Protein AF-A0A821MAJ1-F1 (afdb_monomer)

Nearest PDB structures (foldseek):
  8s24-assembly1_A  TM=6.830E-01  e=2.968E-04  Homo sapiens
  2nxh-assembly2_E  TM=6.284E-01  e=1.411E+00  Aquifex aeolicus
  6cp3-assembly1_G  TM=2.873E-01  e=1.868E-01  Saccharomyces cerevisiae S288C
  8thd-assembly1_C  TM=4.415E-01  e=6.035E+00  Saccharomyces cerevisiae

Radius of gyration: 22.02 Å; Cα contacts (8 Å, |Δi|>4): 157; chains: 1; bounding box: 49×23×62 Å

Mean predicted aligned error: 6.83 Å

Foldseek 3Di:
DLVVLVVVLVVCVVDDPVSNVVSLVVLLVVLVVVCVVQVQWDADPVLVVLNVPPPDRDSVSSSVNVCSSPPVIDGHDLEEEDEAAQPDDLVNVCVRQVVVQVVCVVVVPAAREYEYHPLVRYPPVVQVCCCPPVCDGVNHHGRPSYDYDD

Sequence (150 aa):
LYLIWKTILNVATEYPLISTTILIQKLHYYVTNELAKYPLIEINSRLKSLLQEICSSTAEMSIEIFKEYLFHSQIKPLFYRLLLHPGITEEQLVEFMSPISQLARKLPQIEVVIFFDEVNTASCLGLFKEMFMDGTLHGTSIPKNIFFTA

pLDDT: mean 87.92, std 10.39, range [55.19, 98.31]

Solvent-accessible surface area (backbone atoms only — not comparable to full-atom values): 8588 Å² total; per-residue (Å²): 108,70,67,58,51,53,50,52,51,58,56,31,65,79,46,61,71,66,59,41,53,52,51,41,52,53,48,52,51,48,55,54,50,51,53,70,72,38,74,51,58,37,71,46,72,65,45,55,52,59,69,67,56,65,94,69,74,43,70,67,55,44,51,49,46,48,48,38,54,72,75,56,44,44,71,58,77,50,69,46,78,46,83,47,38,63,84,57,48,69,67,57,52,48,62,60,45,48,63,52,43,55,50,35,63,77,34,72,92,45,74,32,40,40,37,35,42,57,55,88,46,35,71,53,52,68,55,55,49,34,40,76,74,70,38,22,58,98,83,42,78,54,48,87,34,57,47,82,47,110

Secondary structure (DSSP, 8-state):
-HHHHHHHHHHHTTS-HHHHHHHHHHHHHHHHHHHHH-TTEEPPHHHHHHHH-GGG--HHHHHHHHHHHHHH-EEPPSEEEEE--TT--HHHHHHHHHHHHHHHHH-TTS-EEEEEETGGG-S-HHHHHIIIII-EETTEEPPTTEEEE-

Structure (mmCIF, N/CA/C/O backbone):
data_AF-A0A821MAJ1-F1
#
_entry.id   AF-A0A821MAJ1-F1
#
loop_
_atom_site.group_PDB
_atom_site.id
_atom_site.type_symbol
_atom_site.label_atom_id
_atom_site.label_alt_id
_atom_site.lab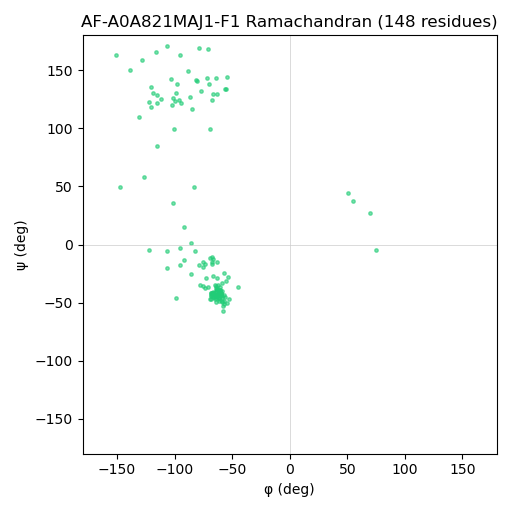el_comp_id
_atom_site.label_asym_id
_atom_site.label_entity_id
_atom_site.label_seq_id
_atom_site.pdbx_PDB_ins_code
_atom_site.Cartn_x
_atom_site.Cartn_y
_atom_site.Cartn_z
_atom_site.occupancy
_atom_site.B_iso_or_equiv
_atom_site.auth_seq_id
_atom_site.auth_comp_id
_atom_site.auth_asym_id
_atom_site.auth_atom_id
_atom_site.pdbx_PDB_model_num
ATOM 1 N N . LEU A 1 1 ? 20.361 -10.510 -14.315 1.00 62.28 1 LEU A N 1
ATOM 2 C CA . LEU A 1 1 ? 19.564 -9.665 -15.238 1.00 62.28 1 LEU A CA 1
ATOM 3 C C . LEU A 1 1 ? 20.267 -8.358 -15.612 1.00 62.28 1 LEU A C 1
ATOM 5 O O . LEU A 1 1 ? 20.502 -8.144 -16.789 1.00 62.28 1 LEU A O 1
ATOM 9 N N . TYR A 1 2 ? 20.664 -7.521 -14.645 1.00 62.47 2 TYR A N 1
ATOM 10 C CA . TYR A 1 2 ? 21.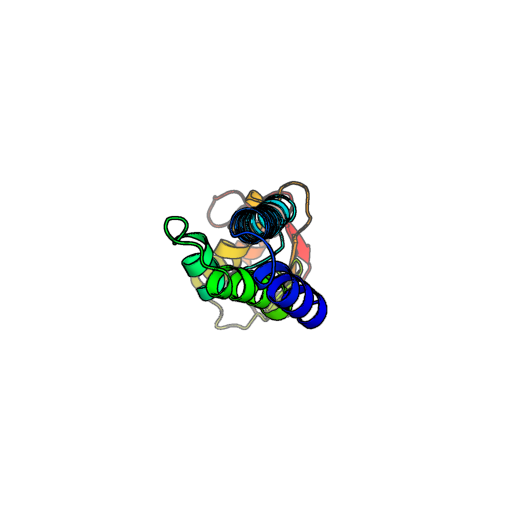347 -6.243 -14.913 1.00 62.47 2 TYR A CA 1
ATOM 11 C C . TYR A 1 2 ? 22.615 -6.364 -15.781 1.00 62.47 2 TYR A C 1
ATOM 13 O O . TYR A 1 2 ? 22.736 -5.668 -16.784 1.00 62.47 2 TYR A O 1
ATOM 21 N N . LEU A 1 3 ? 23.534 -7.276 -15.435 1.00 65.31 3 LEU A N 1
ATOM 22 C CA . LEU A 1 3 ? 24.762 -7.498 -16.214 1.00 65.31 3 LEU A CA 1
ATOM 23 C C . LEU A 1 3 ? 24.458 -7.952 -17.645 1.00 65.31 3 LEU A C 1
ATOM 25 O O . LEU A 1 3 ? 25.049 -7.430 -18.578 1.00 65.31 3 LEU A O 1
ATOM 29 N N . ILE A 1 4 ? 23.480 -8.848 -17.812 1.00 69.75 4 ILE A N 1
ATOM 30 C CA . ILE A 1 4 ? 23.015 -9.312 -19.127 1.00 69.75 4 ILE A CA 1
ATOM 31 C C . ILE A 1 4 ? 22.515 -8.122 -19.948 1.00 69.75 4 ILE A C 1
ATOM 33 O O . ILE A 1 4 ? 22.907 -7.962 -21.096 1.00 69.75 4 ILE A O 1
ATOM 37 N N . TRP A 1 5 ? 21.705 -7.249 -19.346 1.00 69.69 5 TRP A N 1
ATOM 38 C CA . TRP A 1 5 ? 21.187 -6.072 -20.032 1.00 69.69 5 TRP A CA 1
ATOM 39 C C . TRP A 1 5 ? 22.280 -5.068 -20.413 1.00 69.69 5 TRP A C 1
ATOM 41 O O . TRP A 1 5 ? 22.306 -4.577 -21.539 1.00 69.69 5 TRP A O 1
ATOM 51 N N . LYS A 1 6 ? 23.225 -4.807 -19.504 1.00 68.19 6 LYS A N 1
ATOM 52 C CA . LYS A 1 6 ? 24.390 -3.960 -19.781 1.00 68.19 6 LYS A CA 1
ATOM 53 C C . LYS A 1 6 ? 25.234 -4.532 -20.923 1.00 68.19 6 LYS A C 1
ATOM 55 O O . LYS A 1 6 ? 25.656 -3.783 -21.793 1.00 68.19 6 LYS A O 1
ATOM 60 N N . THR A 1 7 ? 25.444 -5.848 -20.950 1.00 68.94 7 THR A N 1
ATOM 61 C CA . THR A 1 7 ? 26.153 -6.526 -22.040 1.00 68.94 7 THR A CA 1
ATOM 62 C C . THR A 1 7 ? 25.389 -6.417 -23.357 1.00 68.94 7 THR A C 1
ATOM 64 O O . THR A 1 7 ? 26.003 -6.091 -24.364 1.00 68.94 7 THR A O 1
ATOM 67 N N . ILE A 1 8 ? 24.067 -6.616 -23.363 1.00 71.00 8 ILE A N 1
ATOM 68 C CA . ILE A 1 8 ? 23.239 -6.462 -24.571 1.00 71.00 8 ILE A CA 1
ATOM 69 C C . ILE A 1 8 ? 23.324 -5.031 -25.109 1.00 71.00 8 ILE A C 1
ATOM 71 O O . ILE A 1 8 ? 23.492 -4.859 -26.310 1.00 71.00 8 ILE A O 1
ATOM 75 N N . LEU A 1 9 ? 23.255 -4.015 -24.244 1.00 68.75 9 LEU A N 1
ATOM 76 C CA . LEU A 1 9 ? 23.399 -2.618 -24.660 1.00 68.75 9 LEU A CA 1
ATOM 77 C C . LEU A 1 9 ? 24.799 -2.306 -25.186 1.00 68.75 9 LEU A C 1
ATOM 79 O O . LEU A 1 9 ? 24.907 -1.705 -26.246 1.00 68.75 9 LEU A O 1
ATOM 83 N N . ASN A 1 10 ? 25.851 -2.755 -24.498 1.00 68.88 10 ASN A N 1
ATOM 84 C CA . ASN A 1 10 ? 27.232 -2.556 -24.944 1.00 68.88 10 ASN A CA 1
ATOM 85 C C . ASN A 1 10 ? 27.498 -3.220 -26.302 1.00 68.88 10 ASN A C 1
ATOM 87 O O . ASN A 1 10 ? 28.159 -2.640 -27.154 1.00 68.88 10 ASN A O 1
ATOM 91 N N . VAL A 1 11 ? 26.958 -4.421 -26.523 1.00 65.69 11 VAL A N 1
ATOM 92 C CA . VAL A 1 11 ? 27.045 -5.080 -27.830 1.00 65.69 11 VAL A CA 1
ATOM 93 C C . VAL A 1 11 ? 26.208 -4.312 -28.852 1.00 65.69 11 VAL A C 1
ATOM 95 O O . VAL A 1 11 ? 26.694 -4.047 -29.939 1.00 65.69 11 VAL A O 1
ATOM 98 N N . ALA A 1 12 ? 24.988 -3.881 -28.517 1.00 64.25 12 ALA A N 1
ATOM 99 C CA . ALA A 1 12 ? 24.118 -3.134 -29.429 1.00 64.25 12 ALA A CA 1
ATOM 100 C C . ALA A 1 12 ? 24.689 -1.766 -29.843 1.00 64.25 12 ALA A C 1
ATOM 102 O O . ALA A 1 12 ? 24.424 -1.322 -30.957 1.00 64.25 12 ALA A O 1
ATOM 103 N N . THR A 1 13 ? 25.508 -1.123 -29.004 1.00 65.31 13 THR A N 1
ATOM 104 C CA . THR A 1 13 ? 26.200 0.125 -29.364 1.00 65.31 13 THR A CA 1
ATOM 105 C C . THR A 1 13 ? 27.269 -0.049 -30.444 1.00 65.31 13 THR A C 1
ATOM 107 O O . THR A 1 13 ? 27.638 0.935 -31.077 1.00 65.31 13 THR A O 1
ATOM 110 N N . GLU A 1 14 ? 27.726 -1.278 -30.704 1.00 66.12 14 GLU A N 1
ATOM 111 C CA . GLU A 1 14 ? 28.610 -1.605 -31.836 1.00 66.12 14 GLU A CA 1
ATOM 112 C C . GLU A 1 14 ? 27.829 -1.797 -33.158 1.00 66.12 14 GLU A C 1
ATOM 114 O O . GLU A 1 14 ? 28.424 -1.946 -34.224 1.00 66.12 14 GLU A O 1
ATOM 119 N N . TYR A 1 15 ? 26.491 -1.763 -33.102 1.00 65.19 15 TYR A N 1
ATOM 120 C CA . TYR A 1 15 ? 25.562 -1.886 -34.230 1.00 65.19 15 TYR A CA 1
ATOM 121 C C . TYR A 1 15 ? 24.911 -0.527 -34.573 1.00 65.19 15 TYR A C 1
ATOM 123 O O . TYR A 1 15 ? 25.078 0.452 -33.843 1.00 65.19 15 TYR A O 1
ATOM 131 N N . PRO A 1 16 ? 24.168 -0.410 -35.696 1.00 69.06 16 PRO A N 1
ATOM 132 C CA . PRO A 1 16 ? 23.584 0.858 -36.130 1.00 69.06 16 PRO A CA 1
ATOM 133 C C . PRO A 1 16 ? 22.728 1.523 -35.046 1.00 69.06 16 PRO A C 1
ATOM 135 O O . PRO A 1 16 ? 21.984 0.844 -34.338 1.00 69.06 16 PRO A O 1
ATOM 138 N N . LEU A 1 17 ? 22.762 2.862 -34.996 1.00 69.31 17 LEU A N 1
ATOM 139 C CA . LEU A 1 17 ? 22.056 3.709 -34.017 1.00 69.3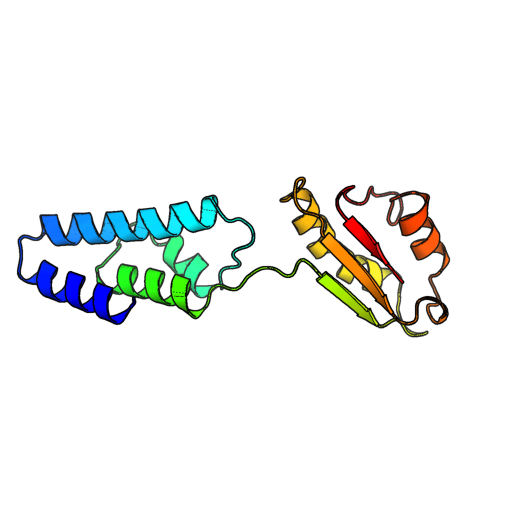1 17 LEU A CA 1
ATOM 140 C C . LEU A 1 17 ? 20.593 3.278 -33.776 1.00 69.31 17 LEU A C 1
ATOM 142 O O . LEU A 1 17 ? 20.100 3.300 -32.652 1.00 69.31 17 LEU A O 1
ATOM 146 N N . ILE A 1 18 ? 19.929 2.821 -34.843 1.00 76.06 18 ILE A N 1
ATOM 147 C CA . ILE A 1 18 ? 18.545 2.334 -34.863 1.00 76.06 18 ILE A CA 1
ATOM 148 C C . ILE A 1 18 ? 18.326 1.168 -33.885 1.00 76.06 18 ILE A C 1
ATOM 150 O O . ILE A 1 18 ? 17.331 1.160 -33.160 1.00 76.06 18 ILE A O 1
ATOM 154 N N . SER A 1 19 ? 19.241 0.196 -33.826 1.00 75.00 19 SER A N 1
ATOM 155 C CA . SER A 1 19 ? 19.102 -0.981 -32.958 1.00 75.00 19 SER A CA 1
ATOM 156 C C . SER A 1 19 ? 19.161 -0.599 -31.479 1.00 75.00 19 SER A C 1
ATOM 158 O O . SER A 1 19 ? 18.344 -1.068 -30.686 1.00 75.00 19 SER A O 1
ATOM 160 N N . THR A 1 20 ? 20.068 0.310 -31.117 1.00 75.00 20 THR A N 1
ATOM 161 C CA . THR A 1 20 ? 20.187 0.849 -29.755 1.00 75.00 20 THR A CA 1
ATOM 162 C C . THR A 1 20 ? 18.936 1.629 -29.356 1.00 75.00 20 THR A C 1
ATOM 164 O O . THR A 1 20 ? 18.406 1.422 -28.264 1.00 75.00 20 THR A O 1
ATOM 167 N N . THR A 1 21 ? 18.399 2.463 -30.253 1.00 77.44 21 THR A N 1
ATOM 168 C CA . THR A 1 21 ? 17.149 3.198 -30.011 1.00 77.44 2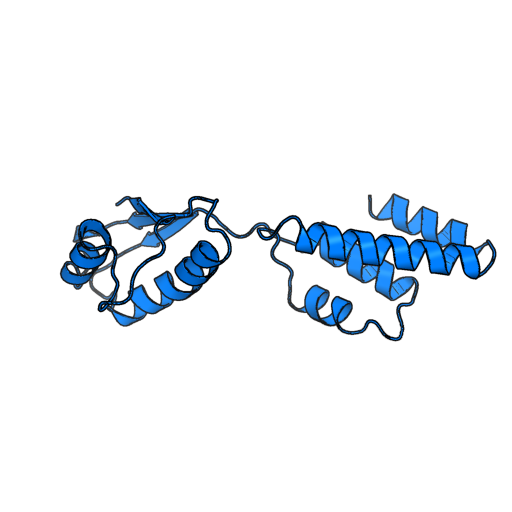1 THR A CA 1
ATOM 169 C C . THR A 1 21 ? 15.963 2.258 -29.786 1.00 77.44 21 THR A C 1
ATOM 171 O O . THR A 1 21 ? 15.208 2.452 -28.833 1.00 77.44 21 THR A O 1
ATOM 174 N N . ILE A 1 22 ? 15.810 1.211 -30.605 1.00 80.62 22 ILE A N 1
ATOM 175 C CA . ILE A 1 22 ? 14.741 0.213 -30.430 1.00 80.62 22 ILE A CA 1
ATOM 176 C C . ILE A 1 22 ? 14.875 -0.484 -29.073 1.00 80.62 22 ILE A C 1
ATOM 178 O O . ILE A 1 22 ? 13.879 -0.667 -28.371 1.00 80.62 22 ILE A O 1
ATOM 182 N N . LEU A 1 23 ? 16.093 -0.862 -28.684 1.00 79.62 23 LEU A N 1
ATOM 183 C CA . LEU A 1 23 ? 16.341 -1.563 -27.428 1.00 79.62 23 LEU A CA 1
ATOM 184 C C . LEU A 1 23 ? 15.987 -0.696 -26.204 1.00 79.62 23 LEU A C 1
ATOM 186 O O . LEU A 1 23 ? 15.312 -1.167 -25.287 1.00 79.62 23 LEU A O 1
ATOM 190 N N . ILE A 1 24 ? 16.383 0.580 -26.227 1.00 82.19 24 ILE A N 1
ATOM 191 C CA . ILE A 1 24 ? 16.023 1.591 -25.220 1.00 82.19 24 ILE A CA 1
ATOM 192 C C . ILE A 1 24 ? 14.502 1.715 -25.095 1.00 82.19 24 ILE A C 1
ATOM 194 O O . ILE A 1 24 ? 13.953 1.586 -23.998 1.00 82.19 24 ILE A O 1
ATOM 198 N N . GLN A 1 25 ? 13.807 1.891 -26.222 1.00 81.56 25 GLN A N 1
ATOM 199 C CA . GLN A 1 25 ? 12.350 2.020 -26.243 1.00 81.56 25 GLN A CA 1
ATOM 200 C C . GLN A 1 25 ? 11.660 0.772 -25.689 1.00 81.56 25 GLN A C 1
ATOM 202 O O . GLN A 1 25 ? 10.711 0.883 -24.913 1.00 81.56 25 GLN A O 1
ATOM 207 N N . LYS A 1 26 ? 12.142 -0.422 -26.054 1.00 83.88 26 LYS A N 1
ATOM 208 C CA . LYS A 1 26 ? 11.584 -1.690 -25.572 1.00 83.88 26 LYS A CA 1
ATOM 209 C C . LYS A 1 26 ? 11.749 -1.857 -24.069 1.00 83.88 26 LYS A C 1
ATOM 211 O O . LYS A 1 26 ? 10.816 -2.336 -23.429 1.00 83.88 26 LYS A O 1
ATOM 216 N N . LEU A 1 27 ? 12.879 -1.443 -23.501 1.00 84.00 27 LEU A N 1
ATOM 217 C CA . LEU A 1 27 ? 13.063 -1.500 -22.057 1.00 84.00 27 LEU A CA 1
ATOM 218 C C . LEU A 1 27 ? 12.174 -0.508 -21.322 1.00 84.00 27 LEU A C 1
ATOM 220 O O . LEU A 1 27 ? 11.535 -0.885 -20.342 1.00 84.00 27 LEU A O 1
ATOM 224 N N . HIS A 1 28 ? 12.131 0.742 -21.783 1.00 84.88 28 HIS A N 1
ATOM 225 C CA . HIS A 1 28 ? 11.273 1.744 -21.165 1.00 84.88 28 HIS A CA 1
ATOM 226 C C . HIS A 1 28 ? 9.820 1.260 -21.180 1.00 84.88 28 HIS A C 1
ATOM 228 O O . HIS A 1 28 ? 9.164 1.218 -20.143 1.00 84.88 28 HIS A O 1
ATOM 234 N N . TYR A 1 29 ? 9.357 0.785 -22.341 1.00 86.19 29 TYR A N 1
ATOM 235 C CA . TYR A 1 29 ? 8.038 0.184 -22.492 1.00 86.19 29 TYR A CA 1
ATOM 236 C C . TYR A 1 29 ? 7.817 -0.993 -21.535 1.00 86.19 29 TYR A C 1
ATOM 238 O O . TYR A 1 29 ? 6.771 -1.054 -20.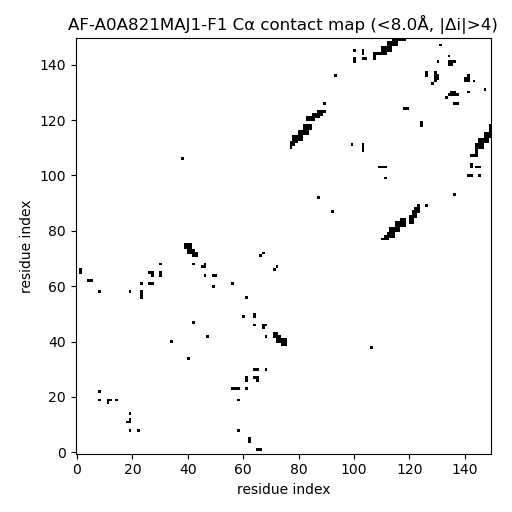896 1.00 86.19 29 TYR A O 1
ATOM 246 N N . TYR A 1 30 ? 8.791 -1.899 -21.395 1.00 88.69 30 TYR A N 1
ATOM 247 C CA . TYR A 1 30 ? 8.709 -3.018 -20.456 1.00 88.69 30 TYR A CA 1
ATOM 248 C C . TYR A 1 30 ? 8.495 -2.534 -19.018 1.00 88.69 30 TYR A C 1
ATOM 250 O O . TYR A 1 30 ? 7.532 -2.950 -18.382 1.00 88.69 30 TYR A O 1
ATOM 258 N N . VAL A 1 31 ? 9.337 -1.621 -18.522 1.00 90.44 31 VAL A N 1
ATOM 259 C CA . VAL A 1 31 ? 9.234 -1.111 -17.145 1.00 90.44 31 VAL A CA 1
ATOM 260 C C . VAL A 1 31 ? 7.897 -0.405 -16.927 1.00 90.44 31 VAL A C 1
ATOM 262 O O . VAL A 1 31 ? 7.202 -0.700 -15.958 1.00 90.44 31 VAL A O 1
ATOM 265 N N . THR A 1 32 ? 7.482 0.478 -17.840 1.00 89.75 32 THR A N 1
ATOM 266 C CA . THR A 1 32 ? 6.190 1.172 -17.726 1.00 89.75 32 THR A CA 1
ATOM 267 C C . THR A 1 32 ? 5.014 0.194 -17.739 1.00 89.75 32 THR A C 1
ATOM 269 O O . THR A 1 32 ? 4.082 0.345 -16.951 1.00 89.75 32 THR A O 1
ATOM 272 N N . ASN A 1 33 ? 5.053 -0.823 -18.603 1.00 91.38 33 ASN A N 1
ATOM 273 C CA . ASN A 1 33 ? 3.988 -1.812 -18.714 1.00 91.38 33 ASN A CA 1
ATOM 274 C C . ASN A 1 33 ? 3.903 -2.712 -17.474 1.00 91.38 33 ASN A C 1
ATOM 276 O O . ASN A 1 33 ? 2.806 -2.972 -16.990 1.00 91.38 33 ASN A O 1
ATOM 280 N N . GLU A 1 34 ? 5.036 -3.148 -16.923 1.00 92.75 34 GLU A N 1
ATOM 281 C CA . GLU A 1 34 ? 5.066 -3.931 -15.683 1.00 92.75 34 GLU A CA 1
ATOM 282 C C . GLU A 1 34 ? 4.532 -3.121 -14.496 1.00 92.75 34 GLU A C 1
ATOM 284 O O . GLU A 1 34 ? 3.699 -3.617 -13.740 1.00 92.75 34 GLU A O 1
ATOM 289 N N . LEU A 1 35 ? 4.924 -1.848 -14.370 1.00 92.19 35 LEU A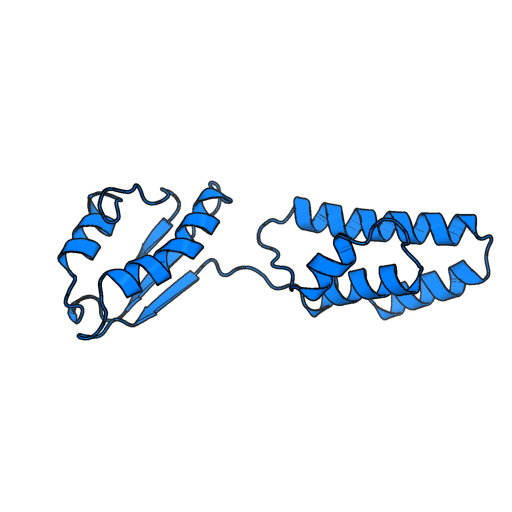 N 1
ATOM 290 C CA . LEU A 1 35 ? 4.411 -0.959 -13.321 1.00 92.19 35 LEU A CA 1
ATOM 291 C C . LEU A 1 35 ? 2.905 -0.691 -13.452 1.00 92.19 35 LEU A C 1
ATOM 293 O O . LEU A 1 35 ? 2.210 -0.587 -12.443 1.00 92.19 35 LEU A O 1
ATOM 297 N N . ALA A 1 36 ? 2.386 -0.602 -14.679 1.00 90.69 36 ALA A N 1
ATOM 298 C CA . ALA A 1 36 ? 0.951 -0.468 -14.924 1.00 90.69 36 ALA A CA 1
ATOM 299 C C . ALA A 1 36 ? 0.189 -1.768 -14.619 1.00 90.69 36 ALA A C 1
ATOM 301 O O . ALA A 1 36 ? -0.933 -1.730 -14.115 1.00 90.69 36 ALA A O 1
ATOM 302 N N . LYS A 1 37 ? 0.800 -2.921 -14.912 1.00 92.69 37 LYS A N 1
ATOM 303 C CA . LYS A 1 37 ? 0.205 -4.246 -14.721 1.00 92.69 37 LYS A CA 1
ATOM 304 C C . LYS A 1 37 ? 0.186 -4.684 -13.256 1.00 92.69 37 LYS A C 1
ATOM 306 O O . LYS A 1 37 ? -0.766 -5.340 -12.838 1.00 92.69 37 LYS A O 1
ATOM 311 N N . TYR A 1 38 ? 1.213 -4.337 -12.483 1.00 91.94 38 TYR A N 1
ATOM 312 C CA . TYR A 1 38 ? 1.379 -4.770 -11.096 1.00 91.94 38 TYR A CA 1
ATOM 313 C C . TYR A 1 38 ? 1.315 -3.573 -10.135 1.00 91.94 38 TYR A C 1
ATOM 315 O O . TYR A 1 38 ? 2.346 -3.053 -9.707 1.00 91.94 38 TYR A O 1
ATOM 323 N N . PRO A 1 39 ? 0.109 -3.145 -9.722 1.00 89.75 39 PRO A N 1
ATOM 324 C CA . PRO A 1 39 ? -0.084 -1.927 -8.928 1.00 89.75 39 PRO A CA 1
ATOM 325 C C . PRO A 1 39 ? 0.446 -2.023 -7.486 1.00 89.75 39 PRO A C 1
ATOM 327 O O . PRO A 1 39 ? 0.553 -1.008 -6.789 1.00 89.75 39 PRO A O 1
ATOM 330 N N . LEU A 1 40 ? 0.796 -3.231 -7.031 1.00 93.31 40 LEU A N 1
ATOM 331 C CA . LEU A 1 40 ? 1.493 -3.459 -5.765 1.00 93.31 40 LEU A CA 1
ATOM 332 C C . LEU A 1 40 ? 2.976 -3.108 -5.823 1.00 93.31 40 LEU A C 1
ATOM 334 O O . LEU A 1 40 ? 3.578 -2.947 -4.768 1.00 93.31 40 LEU A O 1
ATOM 338 N N . ILE A 1 41 ? 3.559 -2.939 -7.009 1.00 93.56 41 ILE A N 1
ATOM 339 C CA . ILE A 1 41 ? 4.923 -2.435 -7.104 1.00 93.56 41 ILE A CA 1
ATOM 340 C C . ILE A 1 41 ? 4.922 -0.977 -6.633 1.00 93.56 41 ILE A C 1
ATOM 342 O O . ILE A 1 41 ? 4.141 -0.131 -7.081 1.00 93.56 41 ILE A O 1
ATOM 346 N N . GLU A 1 42 ? 5.755 -0.691 -5.648 1.00 91.88 42 GLU A N 1
ATOM 347 C CA . GLU A 1 42 ? 6.062 0.638 -5.155 1.00 91.88 42 GLU A CA 1
ATOM 348 C C . GLU A 1 42 ? 7.404 1.074 -5.720 1.00 91.88 42 GLU A C 1
ATOM 350 O O . GLU A 1 42 ? 8.405 0.369 -5.596 1.00 91.88 42 GLU A O 1
ATOM 355 N N . ILE A 1 43 ? 7.405 2.240 -6.360 1.00 92.94 43 ILE A N 1
ATOM 356 C CA . ILE A 1 43 ? 8.606 2.840 -6.930 1.00 92.94 43 ILE A CA 1
ATOM 357 C C . ILE A 1 43 ? 9.087 3.969 -6.031 1.00 92.94 43 ILE A C 1
ATOM 359 O O . ILE A 1 43 ? 8.285 4.738 -5.496 1.00 92.94 43 ILE A O 1
ATOM 363 N N . ASN A 1 44 ? 10.403 4.094 -5.898 1.00 92.00 44 ASN A N 1
ATOM 364 C CA . ASN A 1 44 ? 11.004 5.204 -5.174 1.00 92.00 44 ASN A CA 1
ATOM 365 C C . ASN A 1 44 ? 10.859 6.531 -5.955 1.00 92.00 44 ASN A C 1
ATOM 367 O O . ASN A 1 44 ? 10.496 6.573 -7.138 1.00 92.00 44 ASN A O 1
ATOM 371 N N . SER A 1 45 ? 11.160 7.647 -5.287 1.00 91.38 45 SER A N 1
ATOM 372 C CA . SER A 1 45 ? 11.103 8.987 -5.888 1.00 91.38 45 SER A CA 1
ATOM 373 C C . SER A 1 45 ? 12.021 9.136 -7.104 1.00 91.38 45 SER A C 1
ATOM 375 O O . SER A 1 45 ? 11.660 9.827 -8.056 1.00 91.38 45 SER A O 1
ATOM 377 N N . ARG A 1 46 ? 13.171 8.452 -7.097 1.00 92.56 46 ARG A N 1
ATOM 378 C CA . ARG A 1 46 ? 14.172 8.500 -8.166 1.00 92.56 46 ARG A CA 1
ATOM 379 C C . ARG A 1 46 ? 13.686 7.844 -9.458 1.00 92.56 46 ARG A C 1
ATOM 381 O O . ARG A 1 46 ? 13.795 8.435 -10.524 1.00 92.56 46 ARG A O 1
ATOM 388 N N . LEU A 1 47 ? 13.103 6.653 -9.387 1.00 91.88 47 LEU A N 1
ATOM 389 C CA . LEU A 1 47 ? 12.500 5.998 -10.546 1.00 91.88 47 LEU A CA 1
ATOM 390 C C . LEU A 1 47 ? 11.332 6.825 -11.084 1.00 91.88 47 LEU A C 1
ATOM 392 O O . LEU A 1 47 ? 11.181 6.975 -12.293 1.00 91.88 47 LEU A O 1
ATOM 396 N N . LYS A 1 48 ? 10.533 7.418 -10.190 1.00 91.56 48 LYS A N 1
ATOM 397 C CA . LYS A 1 48 ? 9.430 8.295 -10.585 1.00 91.56 48 LYS A CA 1
ATOM 398 C C . LYS A 1 48 ? 9.914 9.520 -11.368 1.00 91.56 48 LYS A C 1
ATOM 400 O O . LYS A 1 48 ? 9.282 9.851 -12.365 1.00 91.56 48 LYS A O 1
ATOM 405 N N . SER A 1 49 ? 11.011 10.163 -10.958 1.00 90.62 49 SER A N 1
ATOM 406 C CA . SER A 1 49 ? 11.575 11.298 -11.702 1.00 90.62 49 SER A CA 1
ATOM 407 C C . SER A 1 49 ? 12.152 10.861 -13.049 1.00 90.62 49 SER A C 1
ATOM 409 O O . SER A 1 49 ? 11.851 11.475 -14.067 1.00 90.62 49 SER A O 1
ATOM 411 N N . LEU A 1 50 ? 12.889 9.745 -13.085 1.00 89.31 50 LEU A N 1
ATOM 412 C CA . LEU A 1 50 ? 13.463 9.207 -14.325 1.00 89.31 50 LEU A CA 1
ATOM 413 C C . LEU A 1 50 ? 12.392 8.849 -15.369 1.00 89.31 50 LEU A C 1
ATOM 415 O O . LEU A 1 50 ? 12.596 9.060 -16.559 1.00 89.31 50 LEU A O 1
ATOM 419 N N . LEU A 1 51 ? 11.236 8.338 -14.932 1.00 87.50 51 LEU A N 1
ATOM 420 C CA . LEU A 1 51 ? 10.107 8.025 -15.816 1.00 87.50 51 LEU A CA 1
ATOM 421 C C . LEU A 1 51 ? 9.364 9.271 -16.331 1.00 87.50 51 LEU A C 1
ATOM 423 O O . LEU A 1 51 ? 8.602 9.161 -17.288 1.00 87.50 51 LEU A O 1
ATOM 427 N N . GLN A 1 52 ? 9.542 10.442 -15.710 1.00 85.19 52 GLN A N 1
ATOM 428 C CA . GLN A 1 52 ? 8.925 11.699 -16.156 1.00 85.19 52 GLN A CA 1
ATOM 429 C C . GLN A 1 52 ? 9.759 12.414 -17.234 1.00 85.19 52 GLN A C 1
ATOM 431 O O . GLN A 1 52 ? 9.202 13.130 -18.065 1.00 85.19 52 GLN A O 1
ATOM 436 N N . GLU A 1 53 ? 11.073 12.182 -17.284 1.00 75.88 53 GLU A N 1
ATOM 437 C CA . GLU A 1 53 ? 12.017 12.816 -18.219 1.00 75.88 53 GLU A CA 1
ATOM 438 C C . GLU A 1 53 ? 12.064 12.121 -19.601 1.00 75.88 53 GLU A C 1
ATOM 440 O O . GLU A 1 53 ? 13.118 11.792 -20.138 1.00 75.88 53 GLU A O 1
ATOM 445 N N . ILE A 1 54 ? 10.904 11.881 -20.220 1.00 62.94 54 ILE A N 1
ATOM 446 C CA . ILE A 1 54 ? 10.774 11.031 -21.426 1.00 62.94 54 ILE A CA 1
ATOM 447 C C . ILE A 1 54 ? 11.469 11.622 -22.674 1.00 62.94 54 ILE A C 1
ATOM 449 O O . ILE A 1 54 ? 11.911 10.871 -23.546 1.00 62.94 54 ILE A O 1
ATOM 453 N N . CYS A 1 55 ? 11.605 12.951 -22.766 1.00 55.19 55 CYS A N 1
ATOM 454 C CA . CYS A 1 55 ? 12.018 13.651 -23.994 1.00 55.19 55 CYS A CA 1
ATOM 455 C C . CYS A 1 55 ? 13.472 13.407 -24.455 1.00 55.19 55 CYS A C 1
ATOM 457 O O . CYS A 1 55 ? 13.812 13.786 -25.574 1.00 55.19 55 CYS A O 1
ATOM 459 N N . SER A 1 56 ? 14.331 12.777 -23.648 1.00 57.62 56 SER A N 1
ATOM 460 C CA . SER A 1 56 ? 15.759 12.598 -23.967 1.00 57.62 56 SER A CA 1
ATOM 461 C C . SER A 1 56 ? 16.334 11.296 -23.403 1.00 57.62 56 SER A C 1
ATOM 463 O O . SER A 1 56 ? 17.362 11.291 -22.729 1.00 57.62 56 SER A O 1
ATOM 465 N N . SER A 1 57 ? 15.657 10.171 -23.643 1.00 67.25 57 SER A N 1
ATOM 466 C CA . SER A 1 57 ? 16.070 8.869 -23.108 1.00 67.25 57 SER A CA 1
ATOM 467 C C . SER A 1 57 ? 17.361 8.361 -23.763 1.00 67.25 57 SER A C 1
ATOM 469 O O . SER A 1 57 ? 17.352 7.799 -24.857 1.00 67.25 57 SER A O 1
ATOM 471 N N . THR A 1 58 ? 18.492 8.550 -23.075 1.00 78.81 58 THR A N 1
ATOM 472 C CA . THR A 1 58 ? 19.783 7.961 -23.460 1.00 78.81 58 THR A CA 1
ATOM 473 C C . THR A 1 58 ? 19.876 6.488 -23.042 1.00 78.81 58 THR A C 1
ATOM 475 O O . THR A 1 58 ? 19.046 5.971 -22.278 1.00 78.81 58 THR A O 1
ATOM 478 N N . ALA A 1 59 ? 20.906 5.790 -23.531 1.00 78.38 59 ALA A N 1
ATOM 479 C CA . ALA A 1 59 ? 21.202 4.422 -23.111 1.00 78.38 59 ALA A CA 1
ATOM 480 C C . ALA A 1 59 ? 21.466 4.351 -21.599 1.00 78.38 59 ALA A C 1
ATOM 482 O O . ALA A 1 59 ? 20.935 3.475 -20.916 1.00 78.38 59 ALA A O 1
ATOM 483 N N . GLU A 1 60 ? 22.220 5.312 -21.061 1.00 80.31 60 GLU A N 1
ATOM 484 C CA . GLU A 1 60 ? 22.534 5.414 -19.636 1.00 80.31 60 GLU A CA 1
ATOM 485 C C . GLU A 1 60 ? 21.269 5.602 -18.802 1.00 80.31 60 GLU A C 1
ATOM 487 O O . GLU A 1 60 ? 21.080 4.893 -17.813 1.00 80.31 60 GLU A O 1
ATOM 492 N N . MET A 1 61 ? 20.374 6.499 -19.226 1.00 83.88 61 MET A N 1
ATOM 493 C CA . MET A 1 61 ? 19.122 6.756 -18.514 1.00 83.88 61 MET A CA 1
ATOM 494 C C . MET A 1 61 ? 18.223 5.517 -18.493 1.00 83.88 61 MET A C 1
ATOM 496 O O . MET A 1 61 ? 17.645 5.180 -17.464 1.00 83.88 61 MET A O 1
ATOM 500 N N . SER A 1 62 ? 18.173 4.776 -19.601 1.00 83.31 62 SER A N 1
ATOM 501 C CA . SER A 1 62 ? 17.401 3.530 -19.702 1.00 83.31 62 SER A CA 1
ATOM 502 C C . SER A 1 62 ? 17.965 2.426 -18.808 1.00 83.31 62 SER A C 1
ATOM 504 O O . SER A 1 62 ? 17.214 1.711 -18.144 1.00 83.31 62 SER A O 1
ATOM 506 N N . ILE A 1 63 ? 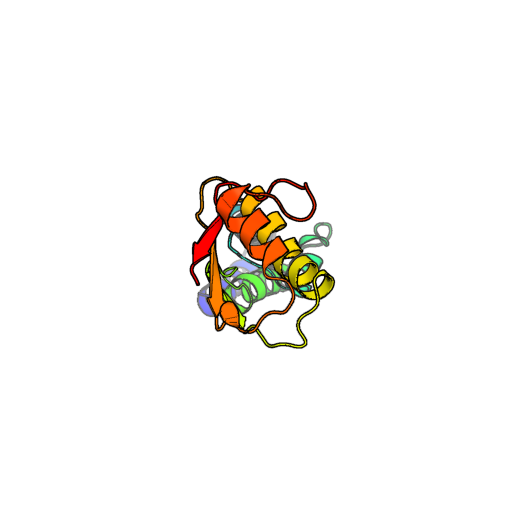19.294 2.301 -18.748 1.00 81.56 63 ILE A N 1
ATOM 507 C CA . ILE A 1 63 ? 19.962 1.395 -17.808 1.00 81.56 63 ILE A CA 1
ATOM 508 C C . ILE A 1 63 ? 19.613 1.779 -16.371 1.00 81.56 63 ILE A C 1
ATOM 510 O O . ILE A 1 63 ? 19.344 0.896 -15.557 1.00 81.56 63 ILE A O 1
ATOM 514 N N . GLU A 1 64 ? 19.625 3.071 -16.053 1.00 87.56 64 GLU A N 1
ATOM 515 C CA . GLU A 1 64 ? 19.342 3.544 -14.703 1.00 87.56 64 GLU A CA 1
ATOM 516 C C . GLU A 1 64 ? 17.883 3.303 -14.308 1.00 87.56 64 GLU A C 1
ATOM 518 O O . GLU A 1 64 ? 17.646 2.748 -13.239 1.00 87.56 64 GLU A O 1
ATOM 523 N N . ILE A 1 65 ? 16.918 3.575 -15.197 1.00 89.19 65 ILE A N 1
ATOM 524 C CA . ILE A 1 65 ? 15.501 3.214 -15.006 1.00 89.19 65 ILE A CA 1
ATOM 525 C C . ILE A 1 65 ? 15.372 1.725 -14.682 1.00 89.19 65 ILE A C 1
ATOM 527 O O . ILE A 1 65 ? 14.686 1.347 -13.733 1.00 89.19 65 ILE A O 1
ATOM 531 N N . PHE A 1 66 ? 16.053 0.865 -15.443 1.00 87.25 66 PHE A N 1
ATOM 532 C CA . PHE A 1 66 ? 15.970 -0.575 -15.228 1.00 87.25 66 PHE A CA 1
ATOM 533 C C . PHE A 1 66 ? 16.587 -1.026 -13.908 1.00 87.25 66 PHE A C 1
ATOM 535 O O . PHE A 1 66 ? 16.034 -1.894 -13.237 1.00 87.25 66 PHE A O 1
ATOM 542 N N . LYS A 1 67 ? 17.739 -0.462 -13.532 1.00 88.12 67 LYS A N 1
ATOM 543 C CA . LYS A 1 67 ? 18.373 -0.752 -12.241 1.00 88.12 67 LYS A CA 1
ATOM 544 C C . LYS A 1 67 ? 17.472 -0.333 -11.092 1.00 88.12 67 LYS A C 1
ATOM 546 O O . LYS A 1 67 ? 17.271 -1.126 -10.181 1.00 88.12 67 LYS A O 1
ATOM 551 N N . GLU A 1 68 ? 16.942 0.885 -11.145 1.00 92.31 68 GLU A N 1
ATOM 552 C CA . GLU A 1 68 ? 16.034 1.399 -10.124 1.00 92.31 68 GLU A CA 1
ATOM 553 C C . GLU A 1 68 ? 14.794 0.508 -10.012 1.00 92.31 68 GLU A C 1
ATOM 555 O O . GLU A 1 68 ? 14.429 0.095 -8.913 1.00 92.31 68 GLU A O 1
ATOM 560 N N . TYR A 1 69 ? 14.221 0.105 -11.150 1.00 91.62 69 TYR A N 1
ATOM 561 C CA . TYR A 1 69 ? 13.110 -0.841 -11.185 1.00 91.62 69 TYR A CA 1
ATOM 562 C C . TYR A 1 69 ? 13.464 -2.186 -10.533 1.00 91.62 69 TYR A C 1
ATOM 564 O O . TYR A 1 69 ? 12.714 -2.660 -9.684 1.00 91.62 69 TYR A O 1
ATOM 572 N N . LEU A 1 70 ? 14.597 -2.798 -10.889 1.00 89.75 70 LEU A N 1
ATOM 573 C CA . LEU A 1 70 ? 14.962 -4.134 -10.408 1.00 89.75 70 LEU A CA 1
ATOM 574 C C . LEU A 1 70 ? 15.415 -4.178 -8.947 1.00 89.75 70 LEU A C 1
ATOM 576 O O . LEU A 1 70 ? 15.168 -5.177 -8.277 1.00 89.75 70 LEU A O 1
ATOM 580 N N . PHE A 1 71 ? 16.142 -3.162 -8.485 1.00 90.94 71 PHE A N 1
ATOM 581 C CA . PHE A 1 71 ? 16.838 -3.215 -7.197 1.00 90.94 71 PHE A CA 1
ATOM 582 C C . PHE A 1 71 ? 16.192 -2.363 -6.109 1.00 90.94 71 PHE A C 1
ATOM 584 O O . PHE A 1 71 ? 16.444 -2.618 -4.934 1.00 90.94 71 PHE A O 1
ATOM 591 N N . HIS A 1 72 ? 15.376 -1.372 -6.471 1.00 93.12 72 HIS A N 1
ATOM 592 C CA . HIS A 1 72 ? 14.799 -0.438 -5.502 1.00 93.12 72 HIS A CA 1
ATOM 593 C C . HIS A 1 72 ? 13.272 -0.399 -5.506 1.00 93.12 72 HIS A C 1
ATOM 595 O O . HIS A 1 72 ? 12.694 0.265 -4.644 1.00 93.12 72 HIS A O 1
ATOM 601 N N . SER A 1 73 ? 12.607 -1.111 -6.421 1.00 92.06 73 SER A N 1
ATOM 602 C CA . SER A 1 73 ? 11.165 -1.312 -6.303 1.00 92.06 73 SER A CA 1
ATOM 603 C C . SER A 1 73 ? 10.857 -2.245 -5.138 1.00 92.06 73 SER A C 1
ATOM 605 O O . SER A 1 73 ? 11.518 -3.266 -4.946 1.00 92.06 73 SER A O 1
ATOM 607 N N . GLN A 1 74 ? 9.824 -1.906 -4.379 1.00 92.88 74 GLN A N 1
ATOM 608 C CA . GLN A 1 74 ? 9.332 -2.715 -3.270 1.00 92.88 74 GLN A CA 1
ATOM 609 C C . GLN A 1 74 ? 7.911 -3.187 -3.557 1.00 92.88 74 GLN A C 1
ATOM 611 O O . GLN A 1 74 ? 7.250 -2.706 -4.476 1.00 92.88 74 GLN A O 1
ATOM 616 N N . ILE A 1 75 ? 7.439 -4.156 -2.782 1.00 92.12 75 ILE A N 1
ATOM 617 C CA . ILE A 1 75 ? 6.040 -4.573 -2.820 1.00 92.12 75 ILE A CA 1
ATOM 618 C C . ILE A 1 75 ? 5.331 -3.830 -1.694 1.00 92.12 75 ILE A C 1
ATOM 620 O O . ILE A 1 75 ? 5.748 -3.934 -0.540 1.00 92.12 75 ILE A O 1
ATOM 624 N N . LYS A 1 76 ? 4.266 -3.093 -2.025 1.00 92.94 76 LYS A N 1
ATOM 625 C CA . LYS A 1 76 ? 3.420 -2.444 -1.021 1.00 92.94 76 LYS A CA 1
ATOM 626 C C . LYS A 1 76 ? 2.921 -3.497 -0.027 1.00 92.94 76 LYS A C 1
ATOM 628 O O . LYS A 1 76 ? 2.457 -4.554 -0.467 1.00 92.94 76 LYS A O 1
ATOM 633 N N . PRO A 1 77 ? 2.981 -3.232 1.286 1.00 94.19 77 PRO A N 1
ATOM 634 C CA . PRO A 1 77 ? 2.487 -4.178 2.270 1.00 94.19 77 PRO A CA 1
ATOM 635 C C . PRO A 1 77 ? 0.976 -4.376 2.113 1.00 94.19 77 PRO A C 1
ATOM 637 O O . PRO A 1 77 ? 0.232 -3.447 1.813 1.00 94.19 77 PRO A O 1
ATOM 640 N N . LEU A 1 78 ? 0.535 -5.613 2.329 1.00 96.19 78 LEU A N 1
ATOM 641 C CA . LEU A 1 78 ? -0.883 -5.970 2.453 1.00 96.19 78 LEU A CA 1
ATOM 642 C C . LEU A 1 78 ? -1.273 -6.277 3.898 1.00 96.19 78 LEU A C 1
ATOM 644 O O . LEU A 1 78 ? -2.443 -6.490 4.179 1.00 96.19 78 LEU A O 1
ATOM 648 N N . PHE A 1 79 ? -0.296 -6.297 4.801 1.00 97.62 79 PHE A N 1
ATOM 649 C CA . PHE A 1 79 ? -0.485 -6.502 6.225 1.00 97.62 79 PHE A CA 1
ATOM 650 C C . PHE A 1 79 ? 0.089 -5.302 6.970 1.00 97.62 79 PHE A C 1
ATOM 652 O O . PHE A 1 79 ? 1.272 -4.984 6.830 1.00 97.62 79 PHE A O 1
ATOM 659 N N . TYR A 1 80 ? -0.751 -4.657 7.766 1.00 97.94 80 TYR A N 1
ATOM 660 C CA . TYR A 1 80 ? -0.397 -3.509 8.583 1.00 97.94 80 TYR A CA 1
ATOM 661 C C . TYR A 1 80 ? -0.657 -3.842 10.045 1.00 97.94 80 TYR A C 1
ATOM 663 O O . TYR A 1 80 ? -1.703 -4.390 10.375 1.00 97.94 80 TYR A O 1
ATOM 671 N N . ARG A 1 81 ? 0.281 -3.492 10.926 1.00 97.56 81 ARG A N 1
ATOM 672 C CA . ARG A 1 81 ? 0.128 -3.645 12.375 1.00 97.56 81 ARG A CA 1
ATOM 673 C C . ARG A 1 81 ? 0.205 -2.281 13.038 1.00 97.56 81 ARG A C 1
ATOM 675 O O . ARG A 1 81 ? 1.162 -1.549 12.795 1.00 97.56 81 ARG A O 1
ATOM 682 N N . LEU A 1 82 ? -0.760 -1.985 13.899 1.00 96.56 82 LEU A N 1
ATOM 683 C CA . LEU A 1 82 ? -0.722 -0.843 14.805 1.00 96.56 82 LEU A CA 1
ATOM 684 C C . LEU A 1 82 ? -0.685 -1.364 16.240 1.00 96.56 82 LEU A C 1
ATOM 686 O O . LEU A 1 82 ? -1.577 -2.104 16.645 1.00 96.56 82 LEU A O 1
ATOM 690 N N . LEU A 1 83 ? 0.358 -0.994 16.984 1.00 95.62 83 LEU A N 1
ATOM 691 C CA . LEU A 1 83 ? 0.436 -1.243 18.421 1.00 95.62 83 LEU A CA 1
ATOM 692 C C . LEU A 1 83 ? -0.287 -0.111 19.145 1.00 95.62 83 LEU A C 1
ATOM 694 O O . LEU A 1 83 ? 0.122 1.046 19.032 1.00 95.62 83 LEU A O 1
ATOM 698 N N . LEU A 1 84 ? -1.357 -0.446 19.855 1.00 94.31 84 LEU A N 1
ATOM 699 C CA . LEU A 1 84 ? -2.146 0.525 20.592 1.00 94.31 84 LEU A CA 1
ATOM 700 C C . LEU A 1 84 ? -1.597 0.707 22.003 1.00 94.31 84 LEU A C 1
ATOM 702 O O . LEU A 1 84 ? -1.002 -0.189 22.589 1.00 94.31 84 LEU A O 1
ATOM 706 N N . HIS A 1 85 ? -1.761 1.919 22.521 1.00 92.50 85 HIS A N 1
ATOM 707 C CA . HIS A 1 85 ? -1.391 2.287 23.879 1.00 92.50 85 HIS A CA 1
ATOM 708 C C . HIS A 1 85 ? -2.307 3.420 24.364 1.00 92.50 85 HIS A C 1
ATOM 710 O O . HIS A 1 85 ? -2.878 4.133 23.529 1.00 92.50 85 HIS A O 1
ATOM 716 N N . PRO A 1 86 ? -2.397 3.697 25.680 1.00 91.12 86 PRO A N 1
ATOM 717 C CA . PRO A 1 86 ? -3.337 4.688 26.221 1.00 91.12 86 PRO A CA 1
ATOM 718 C C . PRO A 1 86 ? -3.205 6.109 25.648 1.00 91.12 86 PRO A C 1
ATOM 720 O O . PRO A 1 86 ? -4.168 6.870 25.658 1.00 91.12 86 PRO A O 1
ATOM 723 N N . GLY A 1 87 ? -2.019 6.469 25.145 1.00 91.88 87 GLY A N 1
ATOM 724 C CA . GLY A 1 87 ? -1.754 7.765 24.511 1.00 91.88 87 GLY A CA 1
ATOM 725 C C . GLY A 1 87 ? -2.084 7.872 23.016 1.00 91.88 87 GLY A C 1
ATOM 726 O O . GLY A 1 87 ? -1.787 8.916 22.447 1.00 91.88 87 GLY A O 1
ATOM 727 N N . ILE A 1 88 ? -2.618 6.825 22.366 1.00 92.50 88 ILE A N 1
ATOM 728 C CA . ILE A 1 88 ? -3.040 6.914 20.956 1.00 92.50 88 ILE A CA 1
ATOM 729 C C . ILE A 1 88 ? -4.226 7.873 20.872 1.00 92.50 88 ILE A C 1
ATOM 731 O O . ILE A 1 88 ? -5.201 7.711 21.609 1.00 92.50 88 ILE A O 1
ATOM 735 N N . THR A 1 89 ? -4.152 8.844 19.966 1.00 92.94 89 THR A N 1
ATOM 736 C CA . THR A 1 89 ? -5.269 9.752 19.680 1.00 92.94 89 THR A CA 1
ATOM 737 C C . THR A 1 89 ? -6.090 9.276 18.483 1.00 92.94 89 THR A C 1
ATOM 739 O O . THR A 1 89 ? -5.648 8.448 17.681 1.00 92.94 89 THR A O 1
ATOM 742 N N . GLU A 1 90 ? -7.305 9.805 18.349 1.00 92.81 90 GLU A N 1
ATOM 743 C CA . GLU A 1 90 ? -8.172 9.530 17.198 1.00 92.81 90 GLU A CA 1
ATOM 744 C C . GLU A 1 90 ? -7.511 9.987 15.890 1.00 92.81 90 GLU A C 1
ATOM 746 O O . GLU A 1 90 ? -7.531 9.273 14.889 1.00 92.81 90 GLU A O 1
ATOM 751 N N . GLU A 1 91 ? -6.828 11.133 15.918 1.00 93.69 91 GLU A N 1
ATOM 752 C CA . GLU A 1 91 ? -6.102 11.683 14.775 1.00 93.69 91 GLU A CA 1
ATOM 753 C C . GLU A 1 91 ? -4.984 10.746 14.315 1.00 93.69 91 GLU A C 1
ATOM 755 O O . GLU A 1 91 ? -4.850 10.500 13.119 1.00 93.69 91 GLU A O 1
ATOM 760 N N . GLN A 1 92 ? -4.230 10.154 15.246 1.00 94.06 92 GLN A N 1
ATOM 761 C CA . GLN A 1 92 ? -3.181 9.186 14.911 1.00 94.06 92 GLN A CA 1
ATOM 762 C C . GLN A 1 92 ? -3.753 7.924 14.253 1.00 94.06 92 GLN A C 1
ATOM 764 O O . GLN A 1 92 ? -3.157 7.381 13.320 1.00 94.06 92 GLN A O 1
ATOM 769 N N . LEU A 1 93 ? -4.929 7.467 14.696 1.00 94.56 93 LEU A N 1
ATOM 770 C CA . LEU A 1 93 ? -5.629 6.349 14.063 1.00 94.56 93 LEU A CA 1
ATOM 771 C C . LEU A 1 93 ? -6.081 6.709 12.639 1.00 94.56 93 LEU A C 1
ATOM 773 O O . LEU A 1 93 ? -5.923 5.905 11.718 1.00 94.56 93 LEU A O 1
ATOM 777 N N . VAL A 1 94 ? -6.592 7.925 12.432 1.00 94.94 94 VAL A N 1
ATOM 778 C CA . VAL A 1 94 ? -6.975 8.433 11.105 1.00 94.94 94 VAL A CA 1
ATOM 779 C C . VAL A 1 94 ? -5.762 8.553 10.182 1.00 94.94 94 VAL A C 1
ATOM 781 O O . VAL A 1 94 ? -5.826 8.124 9.026 1.00 94.94 94 VAL A O 1
ATOM 784 N N . GLU A 1 95 ? -4.647 9.086 10.678 1.00 95.94 95 GLU A N 1
ATOM 785 C CA . GLU A 1 95 ? -3.387 9.193 9.939 1.00 95.94 95 GLU A CA 1
ATOM 786 C C . GLU A 1 95 ? -2.862 7.820 9.513 1.00 95.94 95 GLU A C 1
ATOM 788 O O . GLU A 1 95 ? -2.459 7.651 8.361 1.00 95.94 95 GLU A O 1
ATOM 793 N N . PHE A 1 96 ? -2.944 6.821 10.395 1.00 96.81 96 PHE A N 1
ATOM 794 C CA . PHE A 1 96 ? -2.596 5.436 10.082 1.00 96.81 96 PHE A CA 1
ATOM 795 C C . PHE A 1 96 ? -3.531 4.825 9.024 1.00 96.81 96 PHE A C 1
ATOM 797 O O . PHE A 1 96 ? -3.074 4.229 8.046 1.00 96.81 96 PHE A O 1
ATOM 804 N N . MET A 1 97 ? -4.846 5.005 9.172 1.00 97.06 97 MET A N 1
ATOM 805 C CA . MET A 1 97 ? -5.856 4.416 8.285 1.00 97.06 97 MET A CA 1
ATOM 806 C C . MET A 1 97 ? -5.918 5.061 6.896 1.00 97.06 97 MET A C 1
ATOM 808 O O . MET A 1 97 ? -6.305 4.397 5.928 1.00 97.06 97 MET A O 1
ATOM 812 N N . SER A 1 98 ? -5.566 6.342 6.768 1.00 96.25 98 SER A N 1
ATOM 813 C CA . SER A 1 98 ? -5.691 7.119 5.528 1.00 96.25 98 SER A CA 1
ATOM 814 C C . SER A 1 98 ? -4.934 6.514 4.330 1.00 96.25 98 SER A C 1
ATOM 816 O O . SER A 1 98 ? -5.586 6.195 3.324 1.00 96.25 98 SER A O 1
ATOM 818 N N . PRO A 1 99 ? -3.606 6.278 4.389 1.00 95.56 99 PRO A N 1
ATOM 819 C CA . PRO A 1 99 ? -2.871 5.691 3.268 1.00 95.56 99 PRO A CA 1
ATOM 820 C C . PRO A 1 99 ? -3.320 4.255 2.962 1.00 95.56 99 PRO A C 1
ATOM 822 O O . PRO A 1 99 ? -3.405 3.880 1.791 1.00 95.56 99 PRO A O 1
ATOM 825 N N . ILE A 1 100 ? -3.685 3.472 3.984 1.00 97.06 100 ILE A N 1
ATOM 826 C CA . ILE A 1 100 ? -4.154 2.087 3.823 1.00 97.06 100 ILE A CA 1
ATOM 827 C C . ILE A 1 100 ? -5.500 2.064 3.091 1.00 97.06 100 ILE A C 1
ATOM 829 O O . ILE A 1 100 ? -5.684 1.335 2.117 1.00 97.06 100 ILE A O 1
ATOM 833 N N . SER A 1 101 ? -6.419 2.946 3.483 1.00 96.75 101 SER A N 1
ATOM 834 C CA . SER A 1 101 ? -7.715 3.105 2.822 1.00 96.75 101 SER A CA 1
ATOM 835 C C . SER A 1 101 ? -7.559 3.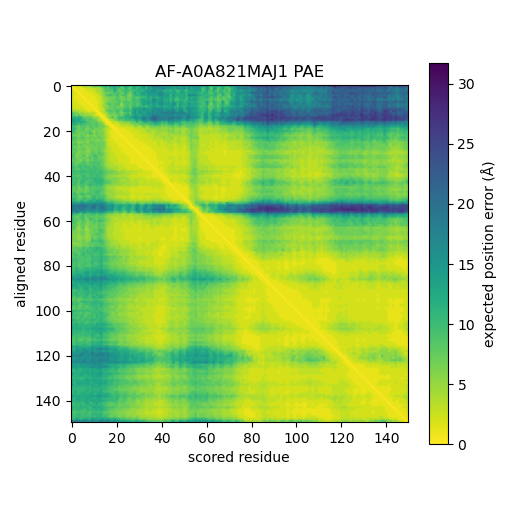576 1.375 1.00 96.75 101 SER A C 1
ATOM 837 O O . SER A 1 101 ? -8.285 3.127 0.490 1.00 96.75 101 SER A O 1
ATOM 839 N N . GLN A 1 102 ? -6.611 4.473 1.090 1.00 95.00 102 GLN A N 1
ATOM 840 C CA . GLN A 1 102 ? -6.314 4.883 -0.286 1.00 95.00 102 GLN A CA 1
ATOM 841 C C . GLN A 1 102 ? -5.770 3.725 -1.131 1.00 95.00 102 GLN A C 1
ATOM 843 O O . GLN A 1 102 ? -6.156 3.594 -2.294 1.00 95.00 102 GLN A O 1
ATOM 848 N N . LEU A 1 103 ? -4.900 2.886 -0.563 1.00 94.75 103 LEU A N 1
ATOM 849 C CA . LEU A 1 103 ? -4.383 1.694 -1.232 1.00 94.75 103 LEU A CA 1
ATOM 850 C C . LEU A 1 103 ? -5.504 0.689 -1.519 1.00 94.75 103 LEU A C 1
ATOM 852 O O . LEU A 1 103 ? -5.664 0.270 -2.665 1.00 94.75 103 LEU A O 1
ATOM 856 N N . ALA A 1 104 ? -6.320 0.370 -0.516 1.00 96.75 104 ALA A N 1
ATOM 857 C CA . ALA A 1 104 ? -7.428 -0.571 -0.638 1.00 96.75 104 ALA A CA 1
ATOM 858 C C . ALA A 1 104 ? -8.445 -0.134 -1.710 1.00 96.75 104 ALA A C 1
ATOM 860 O O . ALA A 1 104 ? -8.859 -0.955 -2.527 1.00 96.75 104 ALA A O 1
ATOM 861 N N . ARG A 1 105 ? -8.762 1.171 -1.812 1.00 95.56 105 ARG A N 1
ATOM 862 C CA . ARG A 1 105 ? -9.620 1.715 -2.892 1.00 95.56 105 ARG A CA 1
ATOM 863 C C . ARG A 1 105 ? -9.028 1.531 -4.288 1.00 95.56 105 ARG A C 1
ATOM 865 O O . ARG A 1 105 ? -9.776 1.326 -5.239 1.00 95.56 105 ARG A O 1
ATOM 872 N N . LYS A 1 106 ? -7.701 1.620 -4.428 1.00 93.50 106 LYS A N 1
ATOM 873 C CA . LYS A 1 106 ? -7.005 1.397 -5.708 1.00 93.50 106 LYS A CA 1
ATOM 874 C C . LYS A 1 106 ? -6.932 -0.085 -6.081 1.00 93.50 106 LYS A C 1
ATOM 876 O O . LYS A 1 106 ? -6.711 -0.395 -7.247 1.00 93.50 106 LYS A O 1
ATOM 881 N N . LEU A 1 107 ? -7.111 -0.982 -5.111 1.00 93.88 107 LEU A N 1
ATOM 882 C CA . LEU A 1 107 ? -6.941 -2.426 -5.254 1.00 93.88 107 LEU A CA 1
ATOM 883 C C . LEU A 1 107 ? -8.186 -3.197 -4.783 1.00 93.88 107 LEU A C 1
ATOM 885 O O . LEU A 1 107 ? -8.066 -4.059 -3.917 1.00 93.88 107 LEU A O 1
ATOM 889 N N . PRO A 1 108 ? -9.384 -2.950 -5.346 1.00 94.94 108 PRO A N 1
ATOM 890 C CA . PRO A 1 108 ? -10.640 -3.490 -4.812 1.00 94.94 108 PRO A CA 1
ATOM 891 C C . PRO A 1 108 ? -10.743 -5.026 -4.845 1.00 94.94 108 PRO A C 1
ATOM 893 O O . PRO A 1 108 ? -11.625 -5.586 -4.207 1.00 94.94 108 PRO A O 1
ATOM 896 N N . GLN A 1 109 ? -9.867 -5.698 -5.599 1.00 94.19 109 GLN A N 1
ATOM 897 C CA . GLN A 1 109 ? -9.808 -7.160 -5.726 1.00 94.19 109 GLN A CA 1
ATOM 898 C C . GLN A 1 109 ? -8.795 -7.813 -4.771 1.00 94.19 109 GLN A C 1
ATOM 900 O O . GLN A 1 109 ? -8.640 -9.030 -4.789 1.00 94.19 109 GLN A O 1
ATOM 905 N N . ILE A 1 110 ? -8.058 -7.018 -3.990 1.00 94.75 110 ILE A N 1
ATOM 906 C CA . ILE A 1 110 ? -7.015 -7.495 -3.080 1.00 94.75 110 ILE A CA 1
ATOM 907 C C . ILE A 1 110 ? -7.448 -7.183 -1.655 1.00 94.75 110 ILE A C 1
ATOM 909 O O . ILE A 1 110 ? -7.804 -6.043 -1.355 1.00 94.75 110 ILE A O 1
ATOM 913 N N . GLU A 1 111 ? -7.406 -8.189 -0.790 1.00 97.12 111 GLU A N 1
ATOM 914 C CA . GLU A 1 111 ? -7.665 -8.018 0.635 1.00 97.12 111 GLU A CA 1
ATOM 915 C C . GLU A 1 111 ? -6.451 -7.388 1.328 1.00 97.12 111 GLU A C 1
ATOM 917 O O . GLU A 1 111 ? -5.309 -7.807 1.124 1.00 97.12 111 GLU A O 1
ATOM 922 N N . VAL A 1 112 ? -6.704 -6.357 2.132 1.00 97.88 112 VAL A N 1
ATOM 923 C CA . VAL A 1 112 ? -5.707 -5.675 2.959 1.00 97.88 112 VAL A CA 1
ATOM 924 C C . VAL A 1 112 ? -6.018 -5.966 4.419 1.00 97.88 112 VAL A C 1
ATOM 926 O O . VAL A 1 112 ? -7.122 -5.697 4.882 1.00 97.88 112 VAL A O 1
ATOM 929 N N . VAL A 1 113 ? -5.044 -6.488 5.152 1.00 98.31 113 VAL A N 1
ATOM 930 C CA . VAL A 1 113 ? -5.194 -6.880 6.552 1.00 98.31 113 VAL A CA 1
ATOM 931 C C . VAL A 1 113 ? -4.641 -5.792 7.462 1.00 98.31 113 VAL A C 1
ATOM 933 O O . VAL A 1 113 ? -3.508 -5.336 7.289 1.00 98.31 113 VAL A O 1
ATOM 936 N N . ILE A 1 114 ? -5.430 -5.406 8.460 1.00 98.12 114 ILE A N 1
ATOM 937 C CA . ILE A 1 114 ? -5.016 -4.489 9.519 1.00 98.12 114 ILE A CA 1
ATOM 938 C C . ILE A 1 114 ? -5.163 -5.201 10.861 1.00 98.12 114 ILE A C 1
ATOM 940 O O . ILE A 1 114 ? -6.264 -5.593 11.246 1.00 98.12 114 ILE A O 1
ATOM 944 N N . PHE A 1 115 ? -4.040 -5.358 11.557 1.00 97.88 115 PHE A N 1
ATOM 945 C CA . PHE A 1 115 ? -3.958 -5.924 12.893 1.00 97.88 115 PHE A CA 1
ATOM 946 C C . PHE A 1 115 ? -3.785 -4.821 13.942 1.00 97.88 115 PHE A C 1
ATOM 948 O O . PHE A 1 115 ? -2.798 -4.079 13.917 1.00 97.88 115 PHE A O 1
ATOM 955 N N . PHE A 1 116 ? -4.737 -4.734 14.865 1.00 96.50 116 PHE A N 1
ATOM 956 C CA . PHE A 1 116 ? -4.705 -3.827 16.006 1.00 96.50 116 PHE A CA 1
ATOM 957 C C . PHE A 1 116 ? -4.265 -4.573 17.259 1.00 96.50 116 PHE A C 1
ATOM 959 O O . PHE A 1 116 ? -5.061 -5.247 17.900 1.00 96.50 116 PHE A O 1
ATOM 966 N N . ASP A 1 117 ? -2.992 -4.436 17.606 1.00 95.69 117 ASP A N 1
ATOM 967 C CA . ASP A 1 117 ? -2.429 -5.072 18.791 1.00 95.69 117 ASP A CA 1
ATOM 968 C C . ASP A 1 117 ? -2.756 -4.246 20.043 1.00 95.69 117 ASP A C 1
ATOM 970 O O . ASP A 1 117 ? -2.728 -3.015 19.992 1.00 95.69 117 ASP A O 1
ATOM 974 N N . GLU A 1 118 ? -3.061 -4.913 21.155 1.00 93.88 118 GLU A N 1
ATOM 975 C CA . GLU A 1 118 ? -3.447 -4.293 22.436 1.00 93.88 118 GLU A CA 1
ATOM 976 C C . GLU A 1 118 ? -4.637 -3.310 22.348 1.00 93.88 118 GLU A C 1
ATOM 978 O O . GLU A 1 118 ? -4.680 -2.292 23.044 1.00 93.88 118 GLU A O 1
ATOM 983 N N . VAL A 1 119 ? -5.648 -3.610 21.516 1.00 89.88 119 VAL A N 1
ATOM 984 C CA . VAL A 1 119 ? -6.805 -2.715 21.281 1.00 89.88 119 VAL A CA 1
ATOM 985 C C . VAL A 1 119 ? -7.550 -2.302 22.550 1.00 89.88 119 VAL A C 1
ATOM 987 O O . VAL A 1 119 ? -8.044 -1.184 22.654 1.00 89.88 119 VAL A O 1
ATOM 990 N N . ASN A 1 120 ? -7.571 -3.176 23.552 1.00 87.75 120 ASN A N 1
ATOM 991 C CA . ASN A 1 120 ? -8.184 -2.948 24.856 1.00 87.75 120 ASN A CA 1
ATOM 992 C C . ASN A 1 120 ? -7.494 -1.857 25.695 1.00 87.75 120 ASN A C 1
ATOM 994 O O . ASN A 1 120 ? -8.058 -1.434 26.702 1.00 87.75 120 ASN A O 1
ATOM 998 N N . THR A 1 121 ? -6.297 -1.411 25.309 1.00 88.00 121 THR A N 1
ATOM 999 C CA . THR A 1 121 ? -5.560 -0.337 25.992 1.00 88.00 121 THR A CA 1
ATOM 1000 C C . THR A 1 121 ? -5.843 1.051 25.414 1.00 88.00 121 THR A C 1
ATOM 1002 O O . THR A 1 121 ? -5.488 2.056 26.035 1.00 88.00 121 THR A O 1
ATOM 1005 N N . ALA A 1 122 ? -6.477 1.127 24.239 1.00 87.88 122 ALA A N 1
ATOM 1006 C CA . ALA A 1 122 ? -6.765 2.383 23.560 1.00 87.88 122 ALA A CA 1
ATOM 1007 C C . ALA A 1 122 ? -7.874 3.175 24.271 1.00 87.88 122 ALA A C 1
ATOM 1009 O O . ALA A 1 122 ? -8.863 2.617 24.744 1.00 87.88 122 ALA A O 1
ATOM 1010 N N . SER A 1 123 ? -7.751 4.503 24.286 1.00 88.81 123 SER A N 1
ATOM 1011 C CA . SER A 1 123 ? -8.781 5.407 24.819 1.00 88.81 123 SER A CA 1
ATOM 1012 C C . SER A 1 123 ? -9.952 5.625 23.844 1.00 88.81 123 SER A C 1
ATOM 1014 O O . SER A 1 123 ? -11.040 6.017 24.260 1.00 88.81 123 SER A O 1
ATOM 1016 N N . CYS A 1 124 ? -9.763 5.306 22.560 1.00 89.19 124 CYS A N 1
ATOM 1017 C CA . CYS A 1 124 ? -10.706 5.540 21.464 1.00 89.19 124 CYS A CA 1
ATOM 1018 C C . CYS A 1 124 ? -11.509 4.288 21.040 1.00 89.19 124 CYS A C 1
ATOM 1020 O O . CYS A 1 124 ? -11.829 4.107 19.867 1.00 89.19 124 CYS A O 1
ATOM 1022 N N . LEU A 1 125 ? -11.890 3.413 21.983 1.00 90.31 125 LEU A N 1
ATOM 1023 C CA . LEU A 1 125 ? -12.660 2.181 21.700 1.00 90.31 125 LEU A CA 1
ATOM 1024 C C . LEU A 1 125 ? -13.965 2.412 20.914 1.00 90.31 125 LEU A C 1
ATOM 1026 O O . LEU A 1 125 ? -14.402 1.532 20.172 1.00 90.31 125 LEU A O 1
ATOM 1030 N N . GLY A 1 126 ? -14.580 3.593 21.047 1.00 91.00 126 GLY A N 1
ATOM 1031 C CA . GLY A 1 126 ? -15.762 3.974 20.269 1.00 91.00 126 GLY A CA 1
ATOM 1032 C C . GLY A 1 126 ? -15.509 3.986 18.757 1.00 91.00 126 GLY A C 1
ATOM 1033 O O . GLY A 1 126 ? -16.341 3.483 18.004 1.00 91.00 126 GLY A O 1
ATOM 1034 N N . LEU A 1 127 ? -14.337 4.465 18.326 1.00 92.94 127 LEU A N 1
ATOM 1035 C CA . LEU A 1 127 ? -13.921 4.453 16.921 1.00 92.94 127 LEU A CA 1
ATOM 1036 C C . LEU A 1 127 ? -13.668 3.039 16.417 1.00 92.94 127 LEU A C 1
ATOM 1038 O O . LEU A 1 127 ? -14.120 2.692 15.335 1.00 92.94 127 LEU A O 1
ATOM 1042 N N . PHE A 1 128 ? -13.026 2.181 17.210 1.00 93.50 128 PHE A N 1
ATOM 1043 C CA . PHE A 1 128 ? -12.856 0.774 16.830 1.00 93.50 128 PHE A CA 1
ATOM 1044 C C . PHE A 1 128 ? -14.198 0.065 16.644 1.00 93.50 128 PHE A C 1
ATOM 1046 O O . PHE A 1 128 ? -14.375 -0.699 15.696 1.00 93.50 128 PHE A O 1
ATOM 1053 N N . LYS A 1 129 ? -15.173 0.359 17.510 1.00 92.81 129 LYS A N 1
ATOM 1054 C CA . LYS A 1 129 ? -16.537 -0.153 17.368 1.00 92.81 129 LYS A CA 1
ATOM 1055 C C . LYS A 1 129 ? -17.192 0.348 16.076 1.00 92.81 129 LYS A C 1
ATOM 1057 O O . LYS A 1 129 ? -17.802 -0.460 15.383 1.00 92.81 129 LYS A O 1
ATOM 1062 N N . GLU A 1 130 ? -17.038 1.627 15.732 1.00 95.62 130 GLU A N 1
ATOM 1063 C CA . GLU A 1 130 ? -17.492 2.181 14.446 1.00 95.62 130 GLU A CA 1
ATOM 1064 C C . GLU A 1 130 ? -16.834 1.450 13.258 1.00 95.62 130 GLU A C 1
ATOM 1066 O O . GLU A 1 130 ? -17.512 0.969 12.352 1.00 95.62 130 GLU A O 1
ATOM 1071 N N . MET A 1 131 ? -15.515 1.269 13.296 1.00 95.12 131 MET A N 1
ATOM 1072 C CA . MET A 1 131 ? -14.758 0.635 12.2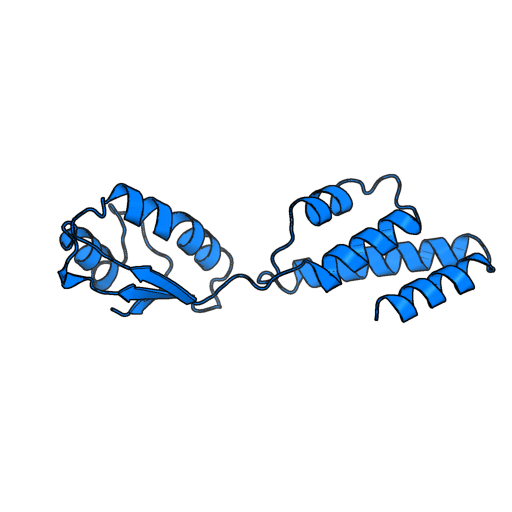16 1.00 95.12 131 MET A CA 1
ATOM 1073 C C . MET A 1 131 ? -15.143 -0.833 12.000 1.00 95.12 131 MET A C 1
ATOM 1075 O O . MET A 1 131 ? -15.341 -1.247 10.859 1.00 95.12 131 MET A O 1
ATOM 1079 N N . PHE A 1 132 ? -15.250 -1.624 13.074 1.00 93.50 132 PHE A N 1
ATOM 1080 C CA . PHE A 1 132 ? -15.520 -3.063 12.978 1.00 93.50 132 PHE A CA 1
ATOM 1081 C C . PHE A 1 132 ? -16.986 -3.390 12.702 1.00 93.50 132 PHE A C 1
ATOM 1083 O O . PHE A 1 132 ? -17.265 -4.382 12.032 1.00 93.50 132 PHE A O 1
ATOM 1090 N N . MET A 1 133 ? -17.915 -2.597 13.241 1.00 93.44 133 MET A N 1
ATOM 1091 C CA . MET A 1 133 ? -19.350 -2.892 13.156 1.00 93.44 133 MET A CA 1
ATOM 1092 C C . MET A 1 133 ? -20.024 -2.112 12.033 1.00 93.44 133 MET A C 1
ATOM 1094 O O . MET A 1 133 ? -20.784 -2.686 11.256 1.00 93.44 133 MET A O 1
ATOM 1098 N N . ASP A 1 134 ? -19.735 -0.813 11.944 1.00 95.62 134 ASP A N 1
ATOM 1099 C CA . ASP A 1 134 ? -20.423 0.107 11.037 1.00 95.62 134 ASP A CA 1
ATOM 1100 C C . ASP A 1 134 ? -19.653 0.271 9.707 1.00 95.62 134 ASP A C 1
ATOM 1102 O O . ASP A 1 134 ? -20.224 0.672 8.691 1.00 95.62 134 ASP A O 1
ATOM 1106 N N . GLY A 1 135 ? -18.366 -0.101 9.673 1.00 96.00 135 GLY A N 1
ATOM 1107 C CA . GLY A 1 135 ? -17.526 -0.012 8.476 1.00 96.00 135 GLY A CA 1
ATOM 1108 C C . GLY A 1 135 ? -17.208 1.434 8.086 1.00 96.00 135 GLY A C 1
ATOM 1109 O O . GLY A 1 135 ? -16.992 1.736 6.905 1.00 96.00 135 GLY A O 1
ATOM 1110 N N . THR A 1 136 ? -17.210 2.338 9.066 1.00 96.81 136 THR A N 1
ATOM 1111 C CA . THR A 1 136 ? -16.937 3.765 8.890 1.00 96.81 136 THR A CA 1
ATOM 1112 C C . THR A 1 136 ? -15.864 4.255 9.862 1.00 96.81 136 THR A C 1
ATOM 1114 O O . THR A 1 136 ? -15.563 3.615 10.866 1.00 96.81 136 THR A O 1
ATOM 1117 N N . LEU A 1 137 ? -15.242 5.380 9.518 1.00 95.81 137 LEU A N 1
ATOM 1118 C CA . LEU A 1 137 ? -14.312 6.121 10.361 1.00 95.81 137 LEU A CA 1
ATOM 1119 C C . LEU A 1 137 ? -14.739 7.591 10.338 1.00 95.81 137 LEU A C 1
ATOM 1121 O O . LEU A 1 137 ? -14.651 8.231 9.284 1.00 95.81 137 LEU A O 1
ATOM 1125 N N . HIS A 1 138 ? -15.263 8.102 11.457 1.00 94.19 138 HIS A N 1
ATOM 1126 C CA . HIS A 1 138 ? -15.922 9.414 11.531 1.00 94.19 138 HIS A CA 1
ATOM 1127 C C . HIS A 1 138 ? -17.001 9.598 10.445 1.00 94.19 138 HIS A C 1
ATOM 1129 O O . HIS A 1 138 ? -17.057 10.613 9.747 1.00 94.19 138 HIS A O 1
ATOM 1135 N N . GLY A 1 139 ? -17.826 8.571 10.232 1.00 93.50 139 GLY A N 1
ATOM 1136 C CA . GLY A 1 139 ? -18.888 8.548 9.222 1.00 93.50 139 GLY A CA 1
ATOM 1137 C C . GLY A 1 139 ? -18.406 8.364 7.778 1.00 93.50 139 GLY A C 1
ATOM 1138 O O . GLY A 1 139 ? -19.226 8.206 6.873 1.00 93.50 139 GLY A O 1
ATOM 1139 N N . THR A 1 140 ? -17.093 8.338 7.527 1.00 94.50 140 THR A N 1
ATOM 1140 C CA . THR A 1 140 ? -16.547 8.062 6.193 1.00 94.50 140 THR A CA 1
ATOM 1141 C C . THR A 1 140 ? -16.407 6.561 5.980 1.00 94.50 140 THR A C 1
ATOM 1143 O O . THR A 1 140 ? -15.752 5.881 6.763 1.00 94.50 140 THR A O 1
ATOM 1146 N N . SER A 1 141 ? -16.971 6.032 4.893 1.00 96.62 141 SER A N 1
ATOM 1147 C CA . SER A 1 141 ? -16.915 4.594 4.600 1.00 96.62 141 SER A CA 1
ATOM 1148 C C . SER A 1 141 ? -15.487 4.086 4.364 1.00 96.62 141 SER A C 1
ATOM 1150 O O . SER A 1 141 ? -14.718 4.626 3.549 1.00 96.62 141 SER A O 1
ATOM 1152 N N . ILE A 1 142 ? -15.165 3.004 5.072 1.00 97.62 142 ILE A N 1
ATOM 1153 C CA . ILE A 1 142 ? -13.936 2.229 4.933 1.00 97.62 142 ILE A CA 1
ATOM 1154 C C . ILE A 1 142 ? -14.086 1.276 3.735 1.00 97.62 142 ILE A C 1
ATOM 1156 O O . ILE A 1 142 ? -15.164 0.720 3.510 1.00 97.62 142 ILE A O 1
ATOM 1160 N N . PRO A 1 143 ? -13.032 1.080 2.923 1.00 97.81 143 PRO A N 1
ATOM 1161 C CA . PRO A 1 143 ? -13.061 0.125 1.818 1.00 97.81 143 PRO A CA 1
ATOM 1162 C C . PRO A 1 143 ? -13.411 -1.296 2.276 1.00 97.81 143 PRO A C 1
ATOM 1164 O O . PRO A 1 143 ? -12.841 -1.807 3.234 1.00 97.81 143 PRO A O 1
ATOM 1167 N N . LYS A 1 144 ? -14.321 -1.954 1.548 1.00 96.94 144 LYS A N 1
ATOM 1168 C CA . LYS A 1 144 ? -14.853 -3.284 1.906 1.00 96.94 144 LYS A CA 1
ATOM 1169 C C . LYS A 1 144 ? -13.835 -4.423 1.818 1.00 96.94 144 LYS A C 1
ATOM 1171 O O . LYS A 1 144 ? -14.103 -5.509 2.308 1.00 96.94 144 LYS A O 1
ATOM 1176 N N . ASN A 1 145 ? -12.706 -4.187 1.161 1.00 97.81 145 ASN A N 1
ATOM 1177 C CA . ASN A 1 145 ? -11.597 -5.126 1.034 1.00 97.81 145 ASN A CA 1
ATOM 1178 C C . ASN A 1 145 ? -10.543 -4.953 2.141 1.00 97.81 145 ASN A C 1
ATOM 1180 O O . ASN A 1 145 ? -9.423 -5.435 1.989 1.00 97.81 145 ASN A O 1
ATOM 1184 N N . ILE A 1 146 ? -10.870 -4.243 3.225 1.00 98.12 146 ILE A N 1
ATOM 1185 C CA . ILE A 1 146 ? -10.058 -4.225 4.440 1.00 98.12 146 ILE A CA 1
ATOM 1186 C C . ILE A 1 146 ? -10.605 -5.270 5.408 1.00 98.12 146 ILE A C 1
ATOM 1188 O O . ILE A 1 146 ? -11.765 -5.204 5.812 1.00 98.12 146 ILE A O 1
ATOM 1192 N N . PHE A 1 147 ? -9.749 -6.210 5.792 1.00 97.50 147 PHE A N 1
ATOM 1193 C CA . PHE A 1 147 ? -10.012 -7.178 6.844 1.00 97.50 147 PHE A CA 1
ATOM 1194 C C . PHE A 1 147 ? -9.339 -6.721 8.139 1.00 97.50 147 PHE A C 1
ATOM 1196 O O . PHE A 1 147 ? -8.126 -6.502 8.193 1.00 97.50 147 PHE A O 1
ATOM 1203 N N . PHE A 1 148 ? -10.137 -6.579 9.190 1.00 96.75 148 PHE A N 1
ATOM 1204 C CA . PHE A 1 148 ? -9.663 -6.190 10.509 1.00 96.75 148 PHE A CA 1
ATOM 1205 C C . PHE A 1 148 ? -9.471 -7.406 11.415 1.00 96.75 148 PHE A C 1
ATOM 1207 O O . PHE A 1 148 ? -10.327 -8.286 11.469 1.00 96.75 148 PHE A O 1
ATOM 1214 N N . THR A 1 149 ? -8.383 -7.411 12.180 1.00 94.62 149 THR A N 1
ATOM 1215 C CA . THR A 1 149 ? -8.135 -8.369 13.264 1.00 94.62 149 THR A CA 1
ATOM 1216 C C . THR A 1 149 ? -7.532 -7.640 14.463 1.00 94.62 149 THR A C 1
ATOM 1218 O O . THR A 1 149 ? -6.855 -6.626 14.294 1.00 94.62 149 THR A O 1
ATOM 1221 N N . ALA A 1 150 ? -7.792 -8.128 15.673 1.00 86.81 150 ALA A N 1
ATOM 1222 C CA . ALA A 1 150 ? -7.294 -7.575 16.931 1.00 86.81 150 ALA A CA 1
ATOM 1223 C C . ALA A 1 150 ? -7.019 -8.702 17.929 1.00 86.81 150 ALA A C 1
ATOM 1225 O O . ALA A 1 150 ? -7.679 -9.759 17.790 1.00 86.81 150 ALA A O 1
#